Protein AF-A0A9X1TX06-F1 (afdb_monomer_lite)

Sequence (109 aa):
MPNGVTPELLNFIITLCQLMLIAFGILIAGAAVVYSTMFWKGNFSGASIARILQQTDIPKLATIILIVLAASLLGLLGVIAGEAVIALLSGIAGYVLGNRAAPKESAAD

Secondary structure (DSSP, 8-state):
-TT---HHHHHHH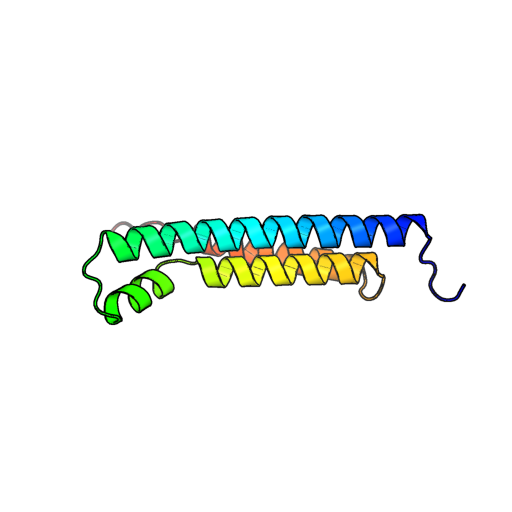HHHHHHHHHHHHHHHHHHHHHHHHHHHHS---HHHHHHHHHH--HHHHHHHHHHHHHHHHHHHTTSS-HHHHHHHHHHHHHHHHHHTS--------

Radius of gyration: 19.63 Å; chains: 1; bounding box: 48×46×48 Å

Foldseek 3Di:
DPQPQDPVLVVVLVVVVVVVVVVVVVLVVVVVVVVVVCVVPDPDDPVVVVVVVVVDCSVVVVVLVVVLVVLVSCVSSVVDPVVVSVVSVVVSCCVVVVVVPDDDPPPDD

pLDDT: mean 73.85, std 12.17, range [38.94, 88.75]

Structure (mmCIF, N/CA/C/O backbone):
data_AF-A0A9X1TX06-F1
#
_entry.id   AF-A0A9X1TX06-F1
#
loop_
_atom_site.group_PDB
_atom_site.id
_atom_site.type_symbol
_atom_site.label_atom_id
_atom_site.label_alt_id
_atom_site.label_comp_id
_atom_site.label_asym_id
_atom_site.label_entity_id
_atom_site.label_seq_id
_atom_site.pdbx_PDB_ins_code
_atom_site.Cartn_x
_atom_site.Cartn_y
_atom_site.Cartn_z
_atom_site.occupancy
_atom_site.B_iso_or_equiv
_atom_site.auth_seq_id
_atom_site.auth_comp_id
_atom_site.auth_asym_id
_atom_site.auth_atom_id
_atom_site.pdbx_PDB_model_num
ATOM 1 N N . MET A 1 1 ? 22.222 6.634 -21.157 1.00 51.03 1 MET A N 1
ATOM 2 C CA . MET A 1 1 ? 21.463 6.706 -19.888 1.00 51.03 1 MET A CA 1
ATOM 3 C C . MET A 1 1 ? 21.270 5.273 -19.402 1.00 51.03 1 MET A C 1
ATOM 5 O O . MET A 1 1 ? 20.755 4.494 -20.193 1.00 51.03 1 MET A O 1
ATOM 9 N N . PRO A 1 2 ? 21.756 4.870 -18.214 1.00 51.38 2 PRO A N 1
ATOM 10 C CA . PRO A 1 2 ? 22.113 3.464 -17.974 1.00 51.38 2 PRO A CA 1
ATOM 11 C C . PRO A 1 2 ? 20.960 2.475 -17.744 1.00 51.38 2 PRO A C 1
ATOM 13 O O . PRO A 1 2 ? 21.236 1.286 -17.708 1.00 51.38 2 PRO A O 1
ATOM 16 N N . ASN A 1 3 ? 19.697 2.906 -17.615 1.00 60.47 3 ASN A N 1
ATOM 17 C CA . ASN A 1 3 ? 18.641 2.026 -17.079 1.00 60.47 3 ASN A CA 1
ATOM 18 C C . ASN A 1 3 ? 17.370 1.888 -17.939 1.00 60.47 3 ASN A C 1
ATOM 20 O O . ASN A 1 3 ? 16.375 1.384 -17.439 1.00 60.47 3 ASN A O 1
ATOM 24 N N . GLY A 1 4 ? 17.324 2.360 -19.191 1.00 65.00 4 GLY A N 1
ATOM 25 C CA . GLY A 1 4 ? 16.108 2.232 -20.026 1.00 65.00 4 GLY A CA 1
ATOM 26 C C . GLY A 1 4 ? 14.854 2.962 -19.498 1.00 65.00 4 GLY A C 1
ATOM 27 O O . GLY A 1 4 ? 13.809 2.929 -20.139 1.00 65.00 4 GLY A O 1
ATOM 28 N N . VAL A 1 5 ? 14.956 3.657 -18.360 1.00 68.25 5 VAL A N 1
ATOM 29 C CA . VAL A 1 5 ? 13.894 4.478 -17.777 1.00 68.25 5 VAL A CA 1
ATOM 30 C C . VAL A 1 5 ? 13.781 5.763 -18.586 1.00 68.25 5 VAL A C 1
ATOM 32 O O . VAL A 1 5 ? 14.675 6.613 -18.554 1.00 68.25 5 VAL A O 1
ATOM 35 N N . THR A 1 6 ? 12.687 5.899 -19.332 1.00 81.31 6 THR A N 1
ATOM 36 C CA . THR A 1 6 ? 12.366 7.138 -20.041 1.00 81.31 6 THR A CA 1
ATOM 37 C C . THR A 1 6 ? 11.912 8.212 -19.044 1.00 81.31 6 THR A C 1
ATOM 39 O O . THR A 1 6 ? 11.353 7.888 -17.991 1.00 81.31 6 THR A O 1
ATOM 42 N N . PRO A 1 7 ? 12.118 9.507 -19.344 1.00 80.31 7 PRO A N 1
ATOM 43 C CA . PRO A 1 7 ? 11.613 10.592 -18.498 1.00 80.31 7 PRO A CA 1
ATOM 44 C C . PRO A 1 7 ? 10.085 10.541 -18.323 1.00 80.31 7 PRO A C 1
ATOM 46 O O . PRO A 1 7 ? 9.570 10.907 -17.270 1.00 80.31 7 PRO A O 1
ATOM 49 N N . GLU A 1 8 ? 9.361 10.024 -19.318 1.00 83.75 8 GLU A N 1
ATOM 50 C CA . GLU A 1 8 ? 7.914 9.793 -19.247 1.00 83.75 8 GLU A CA 1
ATOM 51 C C . GLU A 1 8 ? 7.545 8.713 -18.221 1.00 83.75 8 GLU A C 1
ATOM 53 O O . GLU A 1 8 ? 6.657 8.933 -17.397 1.00 83.75 8 GLU A O 1
ATOM 58 N N . LEU A 1 9 ? 8.262 7.581 -18.209 1.00 80.50 9 LEU A N 1
ATOM 59 C CA . LEU A 1 9 ? 8.058 6.511 -17.228 1.00 80.50 9 LEU A CA 1
ATOM 60 C C . LEU A 1 9 ? 8.341 7.002 -15.805 1.00 80.50 9 LEU A C 1
ATOM 62 O O . LEU A 1 9 ? 7.601 6.687 -14.876 1.00 80.50 9 LEU A O 1
ATOM 66 N N . LEU A 1 10 ? 9.391 7.804 -15.631 1.00 81.75 10 LEU A N 1
ATOM 67 C CA . LEU A 1 10 ? 9.748 8.360 -14.330 1.00 81.75 10 LEU A CA 1
ATOM 68 C C . LEU A 1 10 ? 8.665 9.316 -13.805 1.00 81.75 10 LEU A C 1
ATOM 70 O O . LEU A 1 10 ? 8.263 9.202 -12.647 1.00 81.75 10 LEU A O 1
ATOM 74 N N . ASN A 1 11 ? 8.132 10.194 -14.660 1.00 86.12 11 ASN A N 1
ATOM 75 C CA . ASN A 1 11 ? 6.998 11.053 -14.305 1.00 86.12 11 ASN A CA 1
ATOM 76 C C . ASN A 1 11 ? 5.752 10.236 -13.948 1.00 86.12 11 ASN A C 1
ATOM 78 O O . ASN A 1 11 ? 5.109 10.519 -12.938 1.00 86.12 11 ASN A O 1
ATOM 82 N N . PHE A 1 12 ? 5.447 9.189 -14.721 1.00 85.31 12 PHE A N 1
ATOM 83 C CA . PHE A 1 12 ? 4.336 8.287 -14.426 1.00 85.31 12 PHE A CA 1
ATOM 84 C C . PHE A 1 12 ? 4.482 7.628 -13.048 1.00 85.31 12 PHE A C 1
ATOM 86 O O . PHE A 1 12 ? 3.546 7.671 -12.251 1.00 85.31 12 PHE A O 1
ATOM 93 N N . ILE A 1 13 ? 5.661 7.081 -12.730 1.00 82.81 13 ILE A N 1
ATOM 94 C CA . ILE A 1 13 ? 5.939 6.453 -11.430 1.00 82.81 13 ILE A CA 1
ATOM 95 C C . ILE A 1 13 ? 5.769 7.461 -10.289 1.00 82.81 13 ILE A C 1
ATOM 97 O O . ILE A 1 13 ? 5.149 7.136 -9.278 1.00 82.81 13 ILE A O 1
ATOM 101 N N . ILE A 1 14 ? 6.267 8.691 -10.443 1.00 85.62 14 ILE A N 1
ATOM 102 C CA . ILE A 1 14 ? 6.128 9.736 -9.419 1.00 85.62 14 ILE A CA 1
ATOM 103 C C . ILE A 1 14 ? 4.654 10.090 -9.195 1.00 85.62 14 ILE A C 1
ATOM 105 O O . ILE A 1 14 ? 4.205 10.127 -8.048 1.00 85.62 14 ILE A O 1
ATOM 109 N N . THR A 1 15 ? 3.884 10.311 -10.265 1.00 87.12 15 THR A N 1
ATOM 110 C CA . THR A 1 15 ? 2.445 10.602 -10.158 1.00 87.12 15 THR A CA 1
ATOM 111 C C . THR A 1 15 ? 1.692 9.446 -9.502 1.00 87.12 15 THR A C 1
ATOM 113 O O . THR A 1 15 ? 0.857 9.670 -8.626 1.00 87.12 15 THR A O 1
ATOM 116 N N . LEU A 1 16 ? 2.019 8.208 -9.869 1.00 83.38 16 LEU A N 1
ATOM 117 C CA . LEU A 1 16 ? 1.422 7.007 -9.298 1.00 83.38 16 LEU A CA 1
ATOM 118 C C . LEU A 1 16 ? 1.730 6.914 -7.791 1.00 83.38 16 LEU A C 1
ATOM 120 O O . LEU A 1 16 ? 0.808 6.769 -6.987 1.00 83.38 16 LEU A O 1
ATOM 124 N N . CYS A 1 17 ? 2.991 7.096 -7.386 1.00 82.50 17 CYS A N 1
ATOM 125 C CA . CYS A 1 17 ? 3.392 7.153 -5.977 1.00 82.50 17 CYS A CA 1
ATOM 126 C C . CYS A 1 17 ? 2.645 8.249 -5.203 1.00 82.50 17 CYS A C 1
ATOM 128 O O . CYS A 1 17 ? 2.192 8.015 -4.081 1.00 82.50 17 CYS A O 1
ATOM 130 N N . GLN A 1 18 ? 2.477 9.434 -5.793 1.00 85.00 18 GLN A N 1
ATOM 131 C CA . GLN A 1 18 ? 1.762 10.541 -5.163 1.00 85.00 18 GLN A CA 1
ATOM 132 C C . GLN A 1 18 ? 0.276 10.215 -4.955 1.00 85.00 18 GLN A C 1
ATOM 134 O O . GLN A 1 18 ? -0.243 10.399 -3.854 1.00 85.00 18 GLN A O 1
ATOM 139 N N . LEU A 1 19 ? -0.400 9.679 -5.975 1.00 84.50 19 LEU A N 1
ATOM 140 C CA . LEU A 1 19 ? -1.797 9.247 -5.874 1.00 84.50 19 LEU A CA 1
ATOM 141 C C . LEU A 1 19 ? -1.976 8.150 -4.821 1.00 84.50 19 LEU A C 1
ATOM 143 O O . LEU A 1 19 ? -2.942 8.173 -4.061 1.00 84.50 19 LEU A O 1
ATOM 147 N N . MET A 1 20 ? -1.025 7.222 -4.729 1.00 77.50 20 MET A N 1
ATOM 148 C CA . MET A 1 20 ? -1.044 6.173 -3.715 1.00 77.50 20 MET A CA 1
ATOM 149 C C . MET A 1 20 ? -0.872 6.708 -2.298 1.00 77.50 20 MET A C 1
ATOM 151 O O . MET A 1 20 ? -1.593 6.274 -1.403 1.00 77.50 20 MET A O 1
ATOM 155 N N . LEU A 1 21 ? 0.044 7.656 -2.079 1.00 82.56 21 LEU A N 1
ATOM 156 C CA . LEU A 1 21 ? 0.204 8.307 -0.777 1.00 82.56 21 LEU A CA 1
ATOM 157 C C . LEU A 1 21 ? -1.070 9.051 -0.367 1.00 82.56 21 LEU A C 1
ATOM 159 O O . LEU A 1 21 ? -1.478 8.970 0.790 1.00 82.56 21 LEU A O 1
ATOM 163 N N . ILE A 1 22 ? -1.732 9.715 -1.318 1.00 84.62 22 ILE A N 1
ATOM 164 C CA . ILE A 1 22 ? -3.021 10.375 -1.084 1.00 84.62 22 ILE A CA 1
ATOM 165 C C . ILE A 1 22 ? -4.090 9.342 -0.710 1.00 84.62 22 ILE A C 1
ATOM 167 O O . ILE A 1 22 ? -4.765 9.504 0.305 1.00 84.62 22 ILE A O 1
ATOM 171 N N . ALA A 1 23 ? -4.222 8.255 -1.474 1.00 77.69 23 ALA A N 1
ATOM 172 C CA . ALA A 1 23 ? -5.187 7.192 -1.192 1.00 77.69 23 ALA A CA 1
ATOM 173 C C . ALA A 1 23 ? -4.943 6.539 0.179 1.00 77.69 23 ALA A C 1
ATOM 175 O O . ALA A 1 23 ? -5.885 6.310 0.937 1.00 77.69 23 ALA A O 1
ATOM 176 N N . PHE A 1 24 ? -3.679 6.295 0.530 1.00 79.00 24 PHE A N 1
ATOM 177 C CA . PHE A 1 24 ? -3.292 5.778 1.838 1.00 79.00 24 PHE A CA 1
ATOM 178 C C . PHE A 1 24 ? -3.630 6.762 2.964 1.00 79.00 24 PHE A C 1
ATOM 180 O O . PHE A 1 24 ? -4.189 6.360 3.984 1.00 79.00 24 PHE A O 1
ATOM 187 N N . GLY A 1 25 ? -3.377 8.057 2.756 1.00 82.56 25 GLY A N 1
ATOM 188 C CA . GLY A 1 25 ? -3.768 9.118 3.683 1.00 82.56 25 GLY A CA 1
ATOM 189 C C . GLY A 1 25 ? -5.279 9.168 3.917 1.00 82.56 25 GLY A C 1
ATOM 190 O O . GLY A 1 25 ? -5.711 9.247 5.064 1.00 82.56 25 GLY A O 1
ATOM 191 N N . ILE A 1 26 ? -6.088 9.039 2.860 1.00 85.50 26 ILE A N 1
ATOM 192 C CA . ILE A 1 26 ? -7.556 8.963 2.962 1.00 85.50 26 ILE A CA 1
ATOM 193 C C . ILE A 1 26 ? -7.983 7.728 3.764 1.00 85.50 26 ILE A C 1
ATOM 195 O O . ILE A 1 26 ? -8.872 7.822 4.609 1.00 85.50 26 ILE A O 1
ATOM 199 N N . LEU A 1 27 ? -7.339 6.580 3.540 1.00 79.31 27 LEU A N 1
ATOM 200 C CA . LEU A 1 27 ? -7.646 5.336 4.247 1.00 79.31 27 LEU A CA 1
ATOM 201 C C . LEU A 1 27 ? -7.328 5.459 5.747 1.00 79.31 27 LEU A C 1
ATOM 203 O O . LEU A 1 27 ? -8.174 5.134 6.581 1.00 79.31 27 LEU A O 1
ATOM 207 N N . ILE A 1 28 ? -6.155 6.002 6.097 1.00 82.44 28 ILE A N 1
ATOM 208 C CA . ILE A 1 28 ? -5.785 6.291 7.491 1.00 82.44 28 ILE A CA 1
ATOM 209 C C . ILE A 1 28 ? -6.752 7.296 8.111 1.00 82.44 28 ILE A C 1
ATOM 211 O O . ILE A 1 28 ? -7.200 7.077 9.233 1.00 82.44 28 ILE A O 1
ATOM 215 N N . ALA A 1 29 ? -7.100 8.373 7.405 1.00 82.19 29 ALA A N 1
ATOM 216 C CA . ALA A 1 29 ? -8.038 9.371 7.905 1.00 82.19 29 ALA A CA 1
ATOM 217 C C . ALA A 1 29 ? -9.422 8.757 8.167 1.00 82.19 29 ALA A C 1
ATOM 219 O O . ALA A 1 29 ? -9.999 8.974 9.231 1.00 82.19 29 ALA A O 1
ATOM 220 N N . GLY A 1 30 ? -9.924 7.927 7.249 1.00 81.56 30 GLY A N 1
ATOM 221 C CA . GLY A 1 30 ? -11.172 7.187 7.424 1.00 81.56 30 GLY A CA 1
ATOM 222 C C . GLY A 1 30 ? -11.125 6.260 8.638 1.00 81.56 30 GLY A C 1
ATOM 223 O O . GLY A 1 30 ? -12.020 6.303 9.481 1.00 81.56 30 GLY A O 1
ATOM 224 N N . ALA A 1 31 ? -10.048 5.484 8.784 1.00 77.88 31 ALA A N 1
ATOM 225 C CA . ALA A 1 31 ? -9.841 4.639 9.956 1.00 77.88 31 ALA A CA 1
ATOM 226 C C . ALA A 1 31 ? -9.789 5.471 11.247 1.00 77.88 31 ALA A C 1
ATOM 228 O O . ALA A 1 31 ? -10.474 5.144 12.212 1.00 77.88 31 ALA A O 1
ATOM 229 N N . ALA A 1 32 ? -9.043 6.576 11.261 1.00 83.44 32 ALA A N 1
ATOM 230 C CA . ALA A 1 32 ? -8.920 7.460 12.413 1.00 83.44 32 ALA A CA 1
ATOM 231 C C . ALA A 1 32 ? -10.272 8.053 12.826 1.00 83.44 32 ALA A C 1
ATOM 233 O O . ALA A 1 32 ? -10.574 8.084 14.017 1.00 83.44 32 ALA A O 1
ATOM 234 N N . VAL A 1 33 ? -11.115 8.464 11.874 1.00 84.38 33 VAL A N 1
ATOM 235 C CA . VAL A 1 33 ? -12.476 8.952 12.151 1.00 84.38 33 VAL A CA 1
ATOM 236 C C . VAL A 1 33 ? -13.350 7.844 12.738 1.00 84.38 33 VAL A C 1
ATOM 238 O O . VAL A 1 33 ? -14.025 8.068 13.743 1.00 84.38 33 VAL A O 1
ATOM 241 N N . VAL A 1 34 ? -13.323 6.638 12.167 1.00 78.38 34 VAL A N 1
ATOM 242 C CA . VAL A 1 34 ? -14.093 5.493 12.681 1.00 78.38 34 VAL A CA 1
ATOM 243 C C . VAL A 1 34 ? -13.649 5.132 14.100 1.00 78.38 34 VAL A C 1
ATOM 245 O O . VAL A 1 34 ? -14.483 5.031 14.996 1.00 78.38 34 VAL A O 1
ATOM 248 N N . TYR A 1 35 ? -12.343 5.024 14.348 1.00 70.69 35 TYR A N 1
ATOM 249 C CA . TYR A 1 35 ? -11.821 4.739 15.684 1.00 70.69 35 TYR A CA 1
ATOM 250 C C . TYR A 1 35 ? -12.121 5.869 16.674 1.00 70.69 35 TYR A C 1
ATOM 252 O O . TYR A 1 35 ? -12.520 5.590 17.802 1.00 70.69 35 TYR A O 1
ATOM 260 N N . SER A 1 36 ? -12.007 7.133 16.259 1.00 78.44 36 SER A N 1
ATOM 261 C CA . SER A 1 36 ? -12.290 8.290 17.121 1.00 78.44 36 SER A CA 1
ATOM 262 C C . SER A 1 36 ? -13.773 8.382 17.485 1.00 78.44 36 SER A C 1
ATOM 264 O O . SER A 1 36 ? -14.114 8.622 18.639 1.00 78.44 36 SER A O 1
ATOM 266 N N . THR A 1 37 ? -14.674 8.152 16.528 1.00 75.50 37 THR A N 1
ATOM 267 C CA . THR A 1 37 ? -16.127 8.150 16.778 1.00 75.50 37 THR A CA 1
ATOM 268 C C . THR A 1 37 ? -16.554 6.970 17.647 1.00 75.50 37 THR A C 1
ATOM 270 O O . THR A 1 37 ? -17.391 7.132 18.536 1.00 75.50 37 THR A O 1
ATOM 273 N N . MET A 1 38 ? -15.944 5.802 17.446 1.00 68.81 38 MET A N 1
ATOM 274 C CA . MET A 1 38 ? -16.163 4.617 18.271 1.00 68.81 38 MET A CA 1
ATOM 275 C C . MET A 1 38 ? -15.637 4.816 19.701 1.00 68.81 38 MET A C 1
ATOM 277 O O . MET A 1 38 ? -16.310 4.424 20.650 1.00 68.81 38 MET A O 1
ATOM 281 N N . PHE A 1 39 ? -14.498 5.495 19.865 1.00 69.44 39 PHE A N 1
ATOM 282 C CA . PHE A 1 39 ? -13.945 5.876 21.167 1.00 69.44 39 PHE A CA 1
ATOM 283 C C . PHE A 1 39 ? -14.822 6.899 21.901 1.00 69.44 39 PHE A C 1
ATOM 285 O O . PHE A 1 39 ? -15.057 6.763 23.094 1.00 69.44 39 PHE A O 1
ATOM 292 N N . TRP A 1 40 ? -15.361 7.898 21.196 1.00 68.81 40 TRP A N 1
ATOM 293 C CA . TRP A 1 40 ? -16.204 8.928 21.815 1.00 68.81 40 TRP A CA 1
ATOM 294 C C . TRP A 1 40 ? -17.576 8.384 22.242 1.00 68.81 40 TRP A C 1
ATOM 296 O O . TRP A 1 40 ? -18.118 8.787 23.269 1.00 68.81 40 TRP A O 1
ATOM 306 N N . LYS A 1 41 ? -18.158 7.457 21.469 1.00 65.19 41 LYS A N 1
ATOM 307 C CA . LYS A 1 41 ? -19.464 6.849 21.783 1.00 65.19 41 LYS A CA 1
ATOM 308 C C . LYS A 1 41 ? -19.392 5.629 22.704 1.00 65.19 41 LYS A C 1
ATOM 310 O O . LYS A 1 41 ? -20.417 5.259 23.272 1.00 65.19 41 LYS A O 1
ATOM 315 N N . GLY A 1 42 ? -18.239 4.975 22.819 1.00 54.16 42 GLY A N 1
ATOM 316 C CA . GLY A 1 42 ? -18.085 3.725 23.556 1.00 54.16 42 GLY A CA 1
ATOM 317 C C . GLY A 1 42 ? -17.224 3.884 24.802 1.00 54.16 42 GLY A C 1
ATOM 318 O O . GLY A 1 42 ? -16.104 4.374 24.738 1.00 54.16 42 GLY A O 1
ATOM 319 N N . ASN A 1 43 ? -17.726 3.400 25.939 1.00 55.03 43 ASN A N 1
ATOM 320 C CA . ASN A 1 43 ? -17.007 3.351 27.213 1.00 55.03 43 ASN A CA 1
ATOM 321 C C . ASN A 1 43 ? -15.953 2.219 27.190 1.00 55.03 43 ASN A C 1
ATOM 323 O O . ASN A 1 43 ? -16.071 1.206 27.882 1.00 55.03 43 ASN A O 1
ATOM 327 N N . PHE A 1 44 ? -14.979 2.315 26.283 1.00 56.00 44 PHE A N 1
ATOM 328 C CA . PHE A 1 44 ? -14.090 1.209 25.948 1.00 56.00 44 PHE A CA 1
ATOM 329 C C . PHE A 1 44 ? -12.894 1.121 26.902 1.00 56.00 44 PHE A C 1
ATOM 331 O O . PHE A 1 44 ? -11.923 1.864 26.803 1.00 56.00 44 PHE A O 1
ATOM 338 N N . SER A 1 45 ? -12.935 0.119 27.784 1.00 60.38 45 SER A N 1
ATOM 339 C CA . SER A 1 45 ? -11.732 -0.491 28.362 1.00 60.38 45 SER A CA 1
ATOM 340 C C . SER A 1 45 ? -10.786 -0.926 27.230 1.00 60.38 45 SER A C 1
ATOM 342 O O . SER A 1 45 ? -11.247 -1.448 26.209 1.00 60.38 45 SER A O 1
ATOM 344 N N . GLY A 1 46 ? -9.469 -0.750 27.397 1.00 58.81 46 GLY A N 1
ATOM 345 C CA . GLY A 1 46 ? -8.453 -1.089 26.383 1.00 58.81 46 GLY A CA 1
ATOM 346 C C . GLY A 1 46 ? -8.547 -2.524 25.834 1.00 58.81 46 GLY A C 1
ATOM 347 O O . GLY A 1 46 ? -8.164 -2.774 24.691 1.00 58.81 46 GLY A O 1
ATOM 348 N N . ALA A 1 47 ? -9.159 -3.446 26.587 1.00 59.56 47 ALA A N 1
ATOM 349 C CA . ALA A 1 47 ? -9.456 -4.808 26.143 1.00 59.56 47 ALA A CA 1
ATOM 350 C C . ALA A 1 47 ? -10.407 -4.871 24.929 1.00 59.56 47 ALA A C 1
ATOM 352 O O . ALA A 1 47 ? -10.306 -5.779 24.107 1.00 59.56 47 ALA A O 1
ATOM 353 N N . SER A 1 48 ? -11.316 -3.907 24.776 1.00 61.59 48 SER A N 1
ATOM 354 C CA . SER A 1 48 ? -12.258 -3.888 23.657 1.00 61.59 48 SER A CA 1
ATOM 355 C C . SER A 1 48 ? -11.657 -3.324 22.373 1.00 61.59 48 SER A C 1
ATOM 357 O O . SER A 1 48 ? -12.013 -3.783 21.293 1.00 61.59 48 SER A O 1
ATOM 359 N N . ILE A 1 49 ? -10.726 -2.370 22.471 1.00 63.09 49 ILE A N 1
ATOM 360 C CA . ILE A 1 49 ? -10.001 -1.839 21.306 1.00 63.09 49 ILE A CA 1
ATOM 361 C C . ILE A 1 49 ? -9.141 -2.947 20.689 1.00 63.09 49 ILE A C 1
ATOM 363 O O . ILE A 1 49 ? -9.179 -3.152 19.478 1.00 63.09 49 ILE A O 1
ATOM 367 N N . ALA A 1 50 ? -8.444 -3.723 21.527 1.00 63.06 50 ALA A N 1
ATOM 368 C CA . ALA A 1 50 ? -7.688 -4.892 21.084 1.00 63.06 50 ALA A CA 1
ATOM 369 C C . ALA A 1 50 ? -8.588 -5.935 20.396 1.00 63.06 50 ALA A C 1
ATOM 371 O O . ALA A 1 50 ? -8.218 -6.481 19.359 1.00 63.06 50 ALA A O 1
ATOM 372 N N . ARG A 1 51 ? -9.799 -6.162 20.920 1.00 63.62 51 ARG A N 1
ATOM 373 C CA . ARG A 1 51 ? -10.772 -7.093 20.331 1.00 63.62 51 ARG A CA 1
ATOM 374 C C . ARG A 1 51 ? -11.320 -6.605 18.987 1.00 63.62 51 ARG A C 1
ATOM 376 O O . ARG A 1 51 ? -11.465 -7.410 18.076 1.00 63.62 51 ARG A O 1
ATOM 383 N N . ILE A 1 52 ? -11.565 -5.301 18.838 1.00 63.62 52 ILE A N 1
ATOM 384 C CA . ILE A 1 52 ? -11.998 -4.686 17.572 1.00 63.62 52 ILE A CA 1
ATOM 385 C C . ILE A 1 52 ? -10.889 -4.792 16.522 1.00 63.62 52 ILE A C 1
ATOM 387 O O . ILE A 1 52 ? -11.167 -5.214 15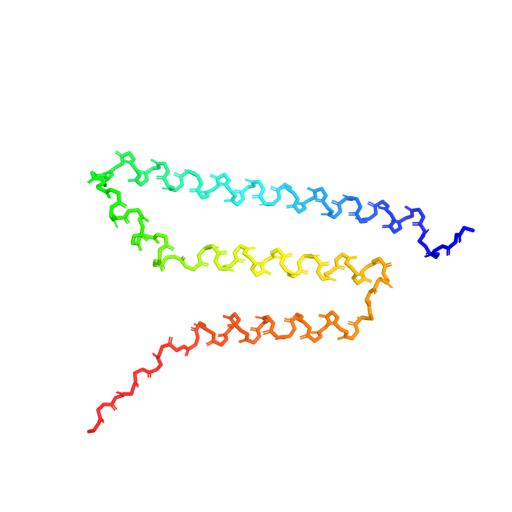.404 1.00 63.62 52 ILE A O 1
ATOM 391 N N . LEU A 1 53 ? -9.638 -4.492 16.889 1.00 63.09 53 LEU A N 1
ATOM 392 C CA . LEU A 1 53 ? -8.464 -4.634 16.015 1.00 63.09 53 LEU A CA 1
ATOM 393 C C . LEU A 1 53 ? -8.186 -6.089 15.617 1.00 63.09 53 LEU A C 1
ATOM 395 O O . LEU A 1 53 ? -7.729 -6.333 14.507 1.00 63.09 53 LEU A O 1
ATOM 399 N N . GLN A 1 54 ? -8.468 -7.051 16.499 1.00 62.31 54 GLN A N 1
ATOM 400 C CA . GLN A 1 54 ? -8.392 -8.479 16.176 1.00 62.31 54 GLN A CA 1
ATOM 401 C C . GLN A 1 54 ? -9.557 -8.956 15.300 1.00 62.31 54 GLN A C 1
ATOM 403 O O . GLN A 1 54 ? -9.379 -9.882 14.516 1.00 62.31 54 GLN A O 1
ATOM 408 N N . GLN A 1 55 ? -10.744 -8.354 15.428 1.00 59.09 55 GLN A N 1
ATOM 409 C CA . GLN A 1 55 ? -11.915 -8.708 14.618 1.00 59.09 55 GLN A CA 1
ATOM 410 C C . GLN A 1 55 ? -11.928 -8.042 13.244 1.00 59.09 55 GLN A C 1
ATOM 412 O O . GLN A 1 55 ? -12.552 -8.562 12.323 1.00 59.09 55 GLN A O 1
ATOM 417 N N . THR A 1 56 ? -11.265 -6.898 13.084 1.00 62.97 56 THR A N 1
ATOM 418 C CA . THR A 1 56 ? -11.141 -6.262 11.776 1.00 62.97 56 THR A CA 1
ATOM 419 C C . THR A 1 56 ? -9.906 -6.780 11.050 1.00 62.97 56 THR A C 1
ATOM 421 O O . THR A 1 56 ? -8.781 -6.508 11.447 1.00 62.97 56 THR A O 1
ATOM 424 N N . ASP A 1 57 ? -10.099 -7.412 9.889 1.00 69.62 57 ASP A N 1
ATOM 425 C CA . ASP A 1 57 ? -9.031 -7.728 8.920 1.00 69.62 57 ASP A CA 1
ATOM 426 C C . ASP A 1 57 ? -8.357 -6.464 8.324 1.00 69.62 57 ASP A C 1
ATOM 428 O O . ASP A 1 57 ? -7.593 -6.547 7.365 1.00 69.62 57 ASP A O 1
ATOM 432 N N . ILE A 1 58 ? -8.623 -5.267 8.860 1.00 71.06 58 ILE A N 1
ATOM 433 C CA . ILE A 1 58 ? -8.113 -3.985 8.358 1.00 71.06 58 ILE A CA 1
ATOM 434 C C . ILE A 1 58 ? -6.575 -3.928 8.357 1.00 71.06 58 ILE A C 1
ATOM 436 O O . ILE A 1 58 ? -6.027 -3.560 7.316 1.00 71.06 58 ILE A O 1
ATOM 440 N N . PRO A 1 59 ? -5.845 -4.313 9.429 1.00 70.81 59 PRO A N 1
ATOM 441 C CA . PRO A 1 59 ? -4.381 -4.288 9.416 1.00 70.81 59 PRO A CA 1
ATOM 442 C C . PRO A 1 59 ? -3.824 -5.242 8.357 1.00 70.81 59 PRO A C 1
ATOM 444 O O . PRO A 1 59 ? -2.934 -4.887 7.591 1.00 70.81 59 PRO A O 1
ATOM 447 N N . LYS A 1 60 ? -4.423 -6.433 8.264 1.00 74.69 60 LYS A N 1
ATOM 448 C CA . LYS A 1 60 ? -4.073 -7.475 7.299 1.00 74.69 60 LYS A CA 1
ATOM 449 C C . LYS A 1 60 ? -4.280 -6.999 5.858 1.00 74.69 60 LYS A C 1
ATOM 451 O O . LYS A 1 60 ? -3.379 -7.130 5.036 1.00 74.69 60 LYS A O 1
ATOM 456 N N . LEU A 1 61 ? -5.430 -6.396 5.553 1.00 75.12 61 LEU A N 1
ATOM 457 C CA . LEU A 1 61 ? -5.722 -5.822 4.237 1.00 75.12 61 LEU A CA 1
ATOM 458 C C . LEU A 1 61 ? -4.797 -4.647 3.904 1.00 75.12 61 LEU A C 1
ATOM 460 O O . LEU A 1 61 ? -4.330 -4.559 2.772 1.00 75.12 61 LEU A O 1
ATOM 464 N N . ALA A 1 62 ? -4.478 -3.784 4.872 1.00 75.31 62 ALA A N 1
ATOM 465 C CA . ALA A 1 62 ? -3.529 -2.690 4.675 1.00 75.31 62 ALA A CA 1
ATOM 466 C C . ALA A 1 62 ? -2.128 -3.210 4.310 1.00 75.31 62 ALA A C 1
ATOM 468 O O . ALA A 1 62 ? -1.510 -2.712 3.369 1.00 75.31 62 ALA A O 1
ATOM 469 N N . THR A 1 63 ? -1.650 -4.256 4.992 1.00 81.00 63 THR A N 1
ATOM 470 C CA . THR A 1 63 ? -0.381 -4.918 4.658 1.00 81.00 63 THR A CA 1
ATOM 471 C C . THR A 1 63 ? -0.414 -5.536 3.261 1.00 81.00 63 THR A C 1
ATOM 473 O O . THR A 1 63 ? 0.532 -5.370 2.496 1.00 81.00 63 THR A O 1
ATOM 476 N N . ILE A 1 64 ? -1.508 -6.205 2.891 1.00 83.06 64 ILE A N 1
ATOM 477 C CA . ILE A 1 64 ? -1.671 -6.786 1.552 1.00 83.06 64 ILE A CA 1
ATOM 478 C C . ILE A 1 64 ? -1.612 -5.706 0.468 1.00 83.06 64 ILE A C 1
ATOM 480 O O . ILE A 1 64 ? -0.907 -5.873 -0.526 1.00 83.06 64 ILE A O 1
ATOM 484 N N . ILE A 1 65 ? -2.316 -4.590 0.673 1.00 80.25 65 ILE A N 1
ATOM 485 C CA . ILE A 1 65 ? -2.296 -3.447 -0.243 1.00 80.25 65 ILE A CA 1
ATOM 486 C C . ILE A 1 65 ? -0.860 -2.933 -0.400 1.00 80.25 65 ILE A C 1
ATOM 488 O O . ILE A 1 65 ? -0.395 -2.790 -1.526 1.00 80.25 65 ILE A O 1
ATOM 492 N N . LEU A 1 66 ? -0.112 -2.748 0.693 1.00 81.25 66 LEU A N 1
ATOM 493 C CA . LEU A 1 66 ? 1.294 -2.325 0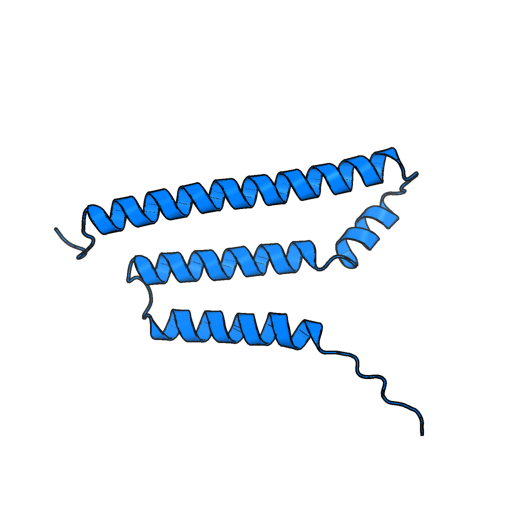.630 1.00 81.25 66 LEU A CA 1
ATOM 494 C C . LEU A 1 66 ? 2.184 -3.285 -0.174 1.00 81.25 66 LEU A C 1
ATOM 496 O O . LEU A 1 66 ? 3.025 -2.831 -0.949 1.00 81.25 66 LEU A O 1
ATOM 500 N N . ILE A 1 67 ? 1.994 -4.598 -0.030 1.00 85.75 67 ILE A N 1
ATOM 501 C CA . ILE A 1 67 ? 2.767 -5.601 -0.774 1.00 85.75 67 ILE A CA 1
ATOM 502 C C . ILE A 1 67 ? 2.458 -5.529 -2.278 1.00 85.75 67 ILE A C 1
ATOM 504 O O . ILE A 1 67 ? 3.384 -5.499 -3.090 1.00 85.75 67 ILE A O 1
ATOM 508 N N . VAL A 1 68 ? 1.176 -5.462 -2.657 1.00 84.69 68 VAL A N 1
ATOM 509 C CA . VAL A 1 68 ? 0.732 -5.316 -4.061 1.00 84.69 68 VAL A CA 1
ATOM 510 C C . VAL A 1 68 ? 1.371 -4.088 -4.706 1.00 84.69 68 VAL A C 1
ATOM 512 O O . VAL A 1 68 ? 1.863 -4.136 -5.835 1.00 84.69 68 VAL A O 1
ATOM 515 N N . LEU A 1 69 ? 1.389 -2.990 -3.961 1.00 81.75 69 LEU A N 1
ATOM 516 C CA . LEU A 1 69 ? 1.935 -1.713 -4.383 1.00 81.75 69 LEU A CA 1
ATOM 517 C C . LEU A 1 69 ? 3.454 -1.765 -4.585 1.00 81.75 69 LEU A C 1
ATOM 519 O O . LEU A 1 69 ? 3.948 -1.356 -5.635 1.00 81.75 69 LEU A O 1
ATOM 523 N N . ALA A 1 70 ? 4.189 -2.318 -3.619 1.00 83.50 70 ALA A N 1
ATOM 524 C CA . ALA A 1 70 ? 5.635 -2.489 -3.720 1.00 83.50 70 ALA A CA 1
ATOM 525 C C . ALA A 1 70 ? 6.021 -3.388 -4.905 1.00 83.50 70 ALA A C 1
ATOM 527 O O . ALA A 1 70 ? 6.914 -3.039 -5.674 1.00 83.50 70 ALA A O 1
ATOM 528 N N . ALA A 1 71 ? 5.314 -4.506 -5.101 1.00 84.62 71 ALA A N 1
ATOM 529 C CA . ALA A 1 71 ? 5.543 -5.406 -6.229 1.00 84.62 71 ALA A CA 1
ATOM 530 C C . ALA A 1 71 ? 5.264 -4.725 -7.579 1.00 84.62 71 ALA A C 1
ATOM 532 O O . ALA A 1 71 ? 6.036 -4.882 -8.521 1.00 84.62 71 ALA A O 1
ATOM 533 N N . SER A 1 72 ? 4.204 -3.917 -7.663 1.00 81.50 72 SER A N 1
ATOM 534 C CA . SER A 1 72 ? 3.870 -3.169 -8.882 1.00 81.50 72 SER A CA 1
ATOM 535 C C . SER A 1 72 ? 4.951 -2.139 -9.229 1.00 81.50 72 SER A C 1
AT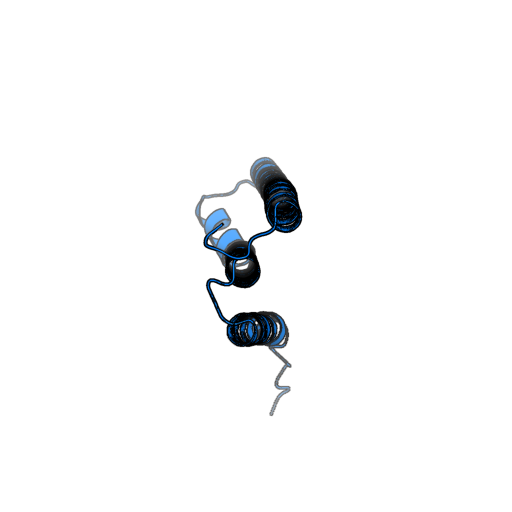OM 537 O O . SER A 1 72 ? 5.364 -2.046 -10.383 1.00 81.50 72 SER A O 1
ATOM 539 N N . LEU A 1 73 ? 5.466 -1.408 -8.234 1.00 82.12 73 LEU A N 1
ATOM 540 C CA . LEU A 1 73 ? 6.560 -0.448 -8.424 1.00 82.12 73 LEU A CA 1
ATOM 541 C C . LEU A 1 73 ? 7.872 -1.132 -8.822 1.00 82.12 73 LEU A C 1
ATOM 543 O O . LEU A 1 73 ? 8.546 -0.673 -9.742 1.00 82.12 73 LEU A O 1
ATOM 547 N N . LEU A 1 74 ? 8.221 -2.241 -8.167 1.00 83.06 74 LEU A N 1
ATOM 548 C CA . LEU A 1 74 ? 9.408 -3.030 -8.507 1.00 83.06 74 LEU A CA 1
ATOM 549 C C . LEU A 1 74 ? 9.322 -3.599 -9.930 1.00 83.06 74 LEU A C 1
ATOM 551 O O . LEU A 1 74 ? 10.329 -3.612 -10.639 1.00 83.06 74 LEU A O 1
ATOM 555 N N . GLY A 1 75 ? 8.129 -4.021 -10.358 1.00 81.38 75 GLY A N 1
ATOM 556 C CA . GLY A 1 75 ? 7.862 -4.449 -11.730 1.00 81.38 75 GLY A CA 1
ATOM 557 C C . GLY A 1 75 ? 8.023 -3.317 -12.745 1.00 81.38 75 GLY A C 1
ATOM 558 O O . GLY A 1 75 ? 8.697 -3.490 -13.755 1.00 81.38 75 GLY A O 1
ATOM 559 N N . LEU A 1 76 ? 7.468 -2.135 -12.455 1.00 80.12 76 LEU A N 1
ATOM 560 C CA . LEU A 1 76 ? 7.590 -0.948 -13.314 1.00 80.12 76 LEU A CA 1
ATOM 561 C C . LEU A 1 76 ? 9.034 -0.446 -13.446 1.00 80.12 76 LEU A C 1
ATOM 563 O O . LEU A 1 76 ? 9.417 0.051 -14.501 1.00 80.12 76 LEU A O 1
ATOM 567 N N . LEU A 1 77 ? 9.839 -0.586 -12.392 1.00 81.06 77 LEU A N 1
ATOM 568 C CA . LEU A 1 77 ? 11.264 -0.244 -12.401 1.00 81.06 77 LEU A CA 1
ATOM 569 C C . LEU A 1 77 ? 12.139 -1.316 -13.071 1.00 81.06 77 LEU A C 1
ATOM 571 O O . LEU A 1 77 ? 13.353 -1.136 -13.155 1.00 81.06 77 LEU A O 1
ATOM 575 N N . GLY A 1 78 ? 11.554 -2.433 -13.519 1.00 78.06 78 GLY A N 1
ATOM 576 C CA . GLY A 1 78 ? 12.286 -3.548 -14.121 1.00 78.06 78 GLY A CA 1
ATOM 577 C C . GLY A 1 78 ? 13.209 -4.283 -13.145 1.00 78.06 78 GLY A C 1
ATOM 578 O O . GLY A 1 78 ? 14.096 -5.014 -13.577 1.00 78.06 78 GLY A O 1
ATOM 579 N N . VAL A 1 79 ? 13.027 -4.091 -11.833 1.00 82.44 79 VAL A N 1
ATOM 580 C CA . VAL A 1 79 ? 13.841 -4.738 -10.786 1.00 82.44 79 VAL A CA 1
ATOM 581 C C . VAL A 1 79 ? 13.473 -6.215 -10.647 1.00 82.44 79 VAL A C 1
ATOM 583 O O . VAL A 1 79 ? 14.311 -7.038 -10.285 1.00 82.44 79 VAL A O 1
ATOM 586 N N . ILE A 1 80 ? 12.220 -6.557 -10.948 1.00 81.44 80 ILE A N 1
ATOM 587 C CA . ILE A 1 80 ? 11.706 -7.927 -10.955 1.00 81.44 80 ILE A CA 1
ATOM 588 C C . ILE A 1 80 ? 11.038 -8.230 -12.296 1.00 81.44 80 ILE A C 1
ATOM 590 O O . ILE A 1 80 ? 10.453 -7.347 -12.922 1.00 81.44 80 ILE A O 1
ATOM 594 N N . ALA A 1 81 ? 11.116 -9.491 -12.724 1.00 82.62 81 ALA A N 1
ATOM 595 C CA . ALA A 1 81 ? 10.457 -9.962 -13.939 1.00 82.62 81 ALA A CA 1
ATOM 596 C C . ALA A 1 81 ? 8.929 -9.796 -13.832 1.00 82.62 81 ALA A C 1
ATOM 598 O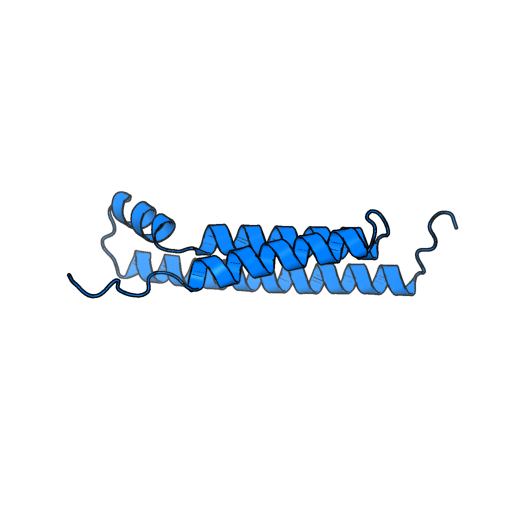 O . ALA A 1 81 ? 8.349 -10.008 -12.762 1.00 82.62 81 ALA A O 1
ATOM 599 N N . GLY A 1 82 ? 8.263 -9.431 -14.932 1.00 75.81 82 GLY A N 1
ATOM 600 C CA . GLY A 1 82 ? 6.813 -9.195 -14.945 1.00 75.81 82 GL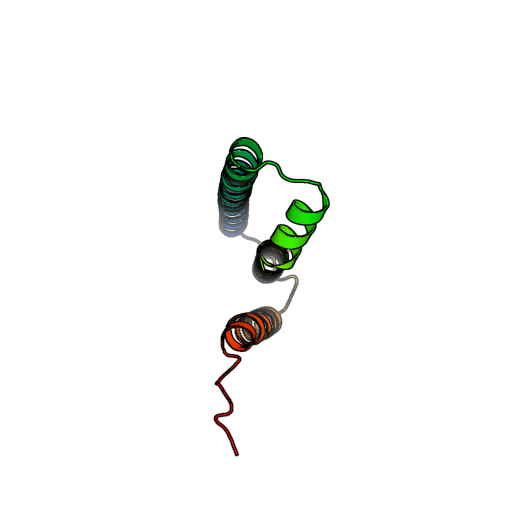Y A CA 1
ATOM 601 C C . GLY A 1 82 ? 6.007 -10.432 -14.534 1.00 75.81 82 GLY A C 1
ATOM 602 O O . GLY A 1 82 ? 4.988 -10.327 -13.854 1.00 75.81 82 GLY A O 1
ATOM 603 N N . GLU A 1 83 ? 6.519 -11.618 -14.846 1.00 83.81 83 GLU A N 1
ATOM 604 C CA . GLU A 1 83 ? 5.981 -12.917 -14.447 1.00 83.81 83 GLU A CA 1
ATOM 605 C C . GLU A 1 83 ? 5.968 -13.084 -12.921 1.00 83.81 83 GLU A C 1
ATOM 607 O O . GLU A 1 83 ? 5.010 -13.622 -12.364 1.00 83.81 83 GLU A O 1
ATOM 612 N N . ALA A 1 84 ? 6.990 -12.568 -12.227 1.00 82.94 84 ALA A N 1
ATOM 613 C CA . ALA A 1 84 ? 7.057 -12.592 -10.768 1.00 82.94 84 ALA A CA 1
ATOM 614 C C . ALA A 1 84 ? 6.000 -11.671 -10.142 1.00 82.94 84 ALA A C 1
ATOM 616 O O . ALA A 1 84 ? 5.389 -12.034 -9.136 1.00 82.94 84 ALA A O 1
ATOM 617 N N . VAL A 1 85 ? 5.728 -10.515 -10.760 1.00 83.62 85 VAL A N 1
ATOM 618 C CA . VAL A 1 85 ? 4.648 -9.610 -10.333 1.00 83.62 85 VAL A CA 1
ATOM 619 C C . VAL A 1 85 ? 3.297 -10.306 -10.474 1.00 83.62 85 VAL A C 1
ATOM 621 O O . VAL A 1 85 ? 2.520 -10.332 -9.524 1.00 83.62 85 VAL A O 1
ATOM 624 N N . ILE A 1 86 ? 3.029 -10.925 -11.627 1.00 83.75 86 ILE A N 1
ATOM 625 C CA . ILE A 1 86 ? 1.762 -11.621 -11.898 1.00 83.75 86 ILE A CA 1
ATOM 626 C C . ILE A 1 86 ? 1.552 -12.779 -10.916 1.00 83.75 86 ILE A C 1
ATOM 628 O O . ILE A 1 86 ? 0.467 -12.907 -10.345 1.00 83.75 86 ILE A O 1
ATOM 632 N N . ALA A 1 87 ? 2.585 -13.587 -10.663 1.00 88.75 87 ALA A N 1
ATOM 633 C CA . ALA A 1 87 ? 2.524 -14.680 -9.695 1.00 88.75 87 ALA A CA 1
ATOM 634 C C . ALA A 1 87 ? 2.216 -14.175 -8.274 1.00 88.75 87 ALA A C 1
ATOM 636 O O . ALA A 1 87 ? 1.380 -14.748 -7.573 1.00 88.75 87 ALA A O 1
ATOM 637 N N . LEU A 1 88 ? 2.840 -13.066 -7.867 1.00 86.69 88 LEU A N 1
ATOM 638 C CA . LEU A 1 88 ? 2.642 -12.457 -6.555 1.00 86.69 88 LEU A CA 1
ATOM 639 C C . LEU A 1 88 ? 1.222 -11.882 -6.410 1.00 86.69 88 LEU A C 1
ATOM 641 O O . LEU A 1 88 ? 0.543 -12.158 -5.419 1.00 86.69 88 LEU A O 1
ATOM 645 N N . LEU A 1 89 ? 0.730 -11.158 -7.420 1.00 85.69 89 LEU A N 1
ATOM 646 C CA . LEU A 1 89 ? -0.638 -10.633 -7.443 1.00 85.69 89 LEU A CA 1
ATOM 647 C C . LEU A 1 89 ? -1.686 -11.753 -7.455 1.00 85.69 89 LEU A C 1
ATOM 649 O O . LEU A 1 89 ? -2.680 -11.663 -6.737 1.00 85.69 89 LEU A O 1
ATOM 653 N N . SER A 1 90 ? -1.450 -12.831 -8.209 1.00 87.38 90 SER A N 1
ATOM 654 C CA . SER A 1 90 ? -2.327 -14.007 -8.237 1.00 87.38 90 SER A CA 1
ATOM 655 C C . SER A 1 90 ? -2.367 -14.722 -6.885 1.00 87.38 90 SER A C 1
ATOM 657 O O . SER A 1 90 ? -3.441 -15.113 -6.429 1.00 87.38 90 SER A O 1
ATOM 659 N N . GLY A 1 91 ? -1.219 -14.868 -6.213 1.00 86.94 91 GLY A N 1
ATOM 660 C CA . GLY A 1 91 ? -1.145 -15.442 -4.868 1.00 86.94 91 GLY A CA 1
ATOM 661 C C . GLY A 1 91 ? -1.920 -14.611 -3.843 1.00 86.94 91 GLY A C 1
ATOM 662 O O . GLY A 1 91 ? -2.688 -15.155 -3.049 1.00 86.94 91 GLY A O 1
ATOM 663 N N . ILE A 1 92 ? -1.796 -13.284 -3.912 1.00 86.50 92 ILE A N 1
ATOM 664 C CA . ILE A 1 92 ? -2.557 -12.363 -3.062 1.00 86.50 92 ILE A CA 1
ATOM 665 C C . ILE A 1 92 ? -4.055 -12.423 -3.371 1.00 86.50 92 ILE A C 1
ATOM 667 O O . ILE A 1 92 ? -4.858 -12.474 -2.442 1.00 86.50 92 ILE A O 1
ATOM 671 N N . ALA A 1 93 ? -4.454 -12.452 -4.644 1.00 82.38 93 ALA A N 1
ATOM 672 C CA . ALA A 1 93 ? -5.856 -12.587 -5.028 1.00 82.38 93 ALA A CA 1
ATOM 673 C C . ALA A 1 93 ? -6.450 -13.903 -4.503 1.00 82.38 93 ALA A C 1
ATOM 675 O O . ALA A 1 93 ? -7.524 -13.887 -3.904 1.00 82.38 93 ALA A O 1
ATOM 676 N N . GLY A 1 94 ? -5.725 -15.018 -4.635 1.00 84.44 94 GLY A N 1
ATOM 677 C CA . GLY A 1 94 ? -6.113 -16.308 -4.065 1.00 84.44 94 GLY A CA 1
ATOM 678 C C . GLY A 1 94 ? -6.240 -16.268 -2.541 1.00 84.44 94 GLY A C 1
ATOM 679 O O . GLY A 1 94 ? -7.216 -16.771 -1.992 1.00 84.44 94 GLY A O 1
ATOM 680 N N . TYR A 1 95 ? -5.313 -15.600 -1.853 1.00 83.62 95 TYR A N 1
ATOM 681 C CA . TYR A 1 95 ? -5.360 -15.421 -0.402 1.00 83.62 95 TYR A CA 1
ATOM 682 C C . TYR A 1 95 ? -6.543 -14.554 0.054 1.00 83.62 95 TYR A C 1
ATOM 684 O O . TYR A 1 95 ? -7.277 -14.930 0.966 1.00 83.62 95 TYR A O 1
ATOM 692 N N . VAL A 1 96 ? -6.764 -13.404 -0.587 1.00 78.56 96 VAL A N 1
ATOM 693 C CA . VAL A 1 96 ? -7.824 -12.450 -0.225 1.00 78.56 96 VAL A CA 1
ATOM 694 C C . VAL A 1 96 ? -9.210 -13.004 -0.552 1.00 78.56 96 VAL A C 1
ATOM 696 O O . VAL A 1 96 ? -10.123 -12.877 0.263 1.00 78.56 96 VAL A O 1
ATOM 699 N N . LEU A 1 97 ? -9.381 -13.617 -1.726 1.00 74.12 97 LEU A N 1
ATOM 700 C CA . LEU A 1 97 ? -10.656 -14.198 -2.152 1.00 74.12 97 LEU A CA 1
ATOM 701 C C . LEU A 1 97 ? -10.935 -15.521 -1.432 1.00 74.12 97 LEU A C 1
ATOM 703 O O . LEU A 1 97 ? -12.059 -15.744 -0.990 1.00 74.12 97 LEU A O 1
ATOM 707 N N . GLY A 1 98 ? -9.915 -16.361 -1.239 1.00 71.38 98 GLY A N 1
ATOM 708 C CA . GLY A 1 98 ? -10.027 -17.625 -0.511 1.00 71.38 98 GLY A CA 1
ATOM 709 C C . GLY A 1 98 ? -10.354 -17.433 0.971 1.00 71.38 98 GLY A C 1
ATOM 710 O O . GLY A 1 98 ? -11.186 -18.154 1.511 1.00 71.38 98 GLY A O 1
ATOM 711 N N . ASN A 1 99 ? -9.792 -16.407 1.620 1.00 66.06 99 ASN A N 1
ATOM 712 C CA . ASN A 1 99 ? -10.086 -16.090 3.024 1.00 66.06 99 ASN A CA 1
ATOM 713 C C . ASN A 1 99 ? -11.491 -15.491 3.233 1.00 66.06 99 ASN A C 1
ATOM 715 O O . ASN A 1 99 ? -11.982 -15.489 4.355 1.00 66.06 99 ASN A O 1
ATOM 719 N N . ARG A 1 100 ? -12.153 -14.988 2.179 1.00 57.25 100 ARG A N 1
ATOM 720 C CA . ARG A 1 100 ? -13.546 -14.498 2.240 1.00 57.25 100 ARG A CA 1
ATOM 721 C C . ARG A 1 100 ? -14.590 -15.592 1.978 1.00 57.25 100 ARG A C 1
ATOM 723 O O . ARG A 1 100 ? -15.776 -15.330 2.150 1.00 57.25 100 ARG A O 1
ATOM 730 N N . ALA A 1 101 ? -14.173 -16.789 1.558 1.00 56.41 101 ALA A N 1
ATOM 731 C CA . ALA A 1 101 ? -15.061 -17.850 1.076 1.00 56.41 101 ALA A CA 1
ATOM 732 C C . ALA A 1 101 ? -15.388 -18.962 2.099 1.00 56.41 101 ALA A C 1
ATOM 734 O O . ALA A 1 101 ? -16.090 -19.906 1.742 1.00 56.41 101 ALA A O 1
ATOM 735 N N . ALA A 1 102 ? -14.935 -18.882 3.356 1.00 46.81 102 ALA A N 1
ATOM 736 C CA . ALA A 1 102 ? -15.283 -19.868 4.387 1.00 46.81 102 ALA A CA 1
ATOM 737 C C . ALA A 1 102 ? -15.857 -19.190 5.645 1.00 46.81 102 ALA A C 1
ATOM 739 O O . ALA A 1 102 ? -15.318 -18.160 6.053 1.00 46.81 102 ALA A O 1
ATOM 740 N N . PRO A 1 103 ? -16.920 -19.743 6.269 1.00 48.59 103 PRO A N 1
ATOM 741 C CA . PRO A 1 103 ? -17.349 -21.142 6.191 1.00 48.59 103 PRO A CA 1
ATOM 742 C C . PRO A 1 103 ? -18.703 -21.335 5.485 1.00 48.59 103 PRO A C 1
ATOM 744 O O . PRO A 1 103 ? -19.712 -20.754 5.881 1.00 48.59 103 PRO A O 1
ATOM 747 N N . LYS A 1 104 ? -18.758 -22.241 4.497 1.00 50.53 104 LYS A N 1
ATOM 748 C CA . LYS A 1 104 ? -19.999 -22.983 4.253 1.00 50.53 104 LYS A CA 1
ATOM 749 C C . LYS A 1 104 ? -20.218 -23.859 5.478 1.00 50.53 104 LYS A C 1
ATOM 751 O O . LYS A 1 104 ? -19.431 -24.763 5.738 1.00 50.53 104 LYS A O 1
ATOM 756 N N . GLU A 1 105 ? -21.248 -23.506 6.230 1.00 50.31 105 GLU A N 1
ATOM 757 C CA . GLU A 1 105 ? -22.064 -24.390 7.049 1.00 50.31 105 GLU A CA 1
ATOM 758 C C . GLU A 1 105 ? -21.967 -25.834 6.534 1.00 50.31 105 GLU A C 1
ATOM 760 O O . GLU A 1 105 ? -22.555 -26.193 5.513 1.00 50.31 105 GLU A O 1
ATOM 765 N N . SER A 1 106 ? -21.157 -26.650 7.213 1.00 45.06 106 SER A N 1
ATOM 766 C CA . SER A 1 106 ? -21.363 -28.090 7.183 1.00 45.06 106 SER A CA 1
ATOM 767 C C . SER A 1 106 ? -22.633 -28.296 7.986 1.00 45.06 106 SER A C 1
ATOM 769 O O . SER A 1 106 ? -22.602 -28.346 9.215 1.00 45.06 106 SER A O 1
ATOM 771 N N . ALA A 1 107 ? -23.753 -28.287 7.267 1.00 51.69 107 ALA A N 1
ATOM 772 C CA . ALA A 1 107 ? -25.005 -28.813 7.756 1.00 51.69 107 ALA A CA 1
ATOM 773 C C . ALA A 1 107 ? -24.754 -30.204 8.355 1.00 51.69 107 ALA A C 1
ATOM 775 O O . ALA A 1 107 ? -23.873 -30.940 7.903 1.00 51.69 107 ALA A O 1
ATOM 776 N N . ALA A 1 108 ? -25.501 -30.458 9.420 1.00 47.03 108 ALA A N 1
ATOM 777 C CA . ALA A 1 108 ? -25.513 -31.657 10.231 1.00 47.03 108 ALA A CA 1
ATOM 778 C C . ALA A 1 108 ? -25.366 -32.962 9.437 1.00 47.03 108 ALA A C 1
ATOM 780 O O . ALA A 1 108 ? -25.972 -33.103 8.380 1.00 47.03 108 ALA A O 1
ATOM 781 N N . ASP A 1 109 ? -24.617 -33.895 10.023 1.00 38.94 109 ASP A N 1
ATOM 782 C CA . ASP A 1 109 ? -25.093 -35.249 10.329 1.00 38.94 109 ASP A CA 1
ATOM 783 C C . ASP A 1 109 ? -24.402 -35.739 11.614 1.00 38.94 109 ASP A C 1
ATOM 785 O O . ASP A 1 109 ? -23.155 -35.624 11.704 1.00 38.94 109 ASP A O 1
#

Organism: NCBI:txid2904799